Protein AF-A0A9D0LYP3-F1 (afdb_monomer)

Foldseek 3Di:
DAKEAEPDCDPQVVVVVPDDRMDDDPDPVVSQVVLVVVQVCCCVVHDVFWHWDWDDDPPSYIYTYIDGD

Solvent-accessible surface area (backbone atoms only — not comparable to full-atom values): 3928 Å² total; per-residue (Å²): 102,15,38,30,33,54,73,62,82,46,75,67,52,65,71,43,84,83,66,76,63,60,53,75,31,74,42,63,67,59,33,51,52,50,41,45,52,50,25,48,52,43,38,75,75,36,88,80,62,55,39,49,43,64,39,81,48,97,79,48,32,34,36,33,38,72,51,69,122

Sequence (69 aa):
MVTVKLEKECGCFKDARNIESSKSFEDKDAAMLYAKGMCRTINEEFCGKHFFRPSDTADDEVMIKVIAR

Radius of gyration: 11.43 Å; Cα contacts (8 Å, |Δi|>4): 116; chains: 1; bounding bo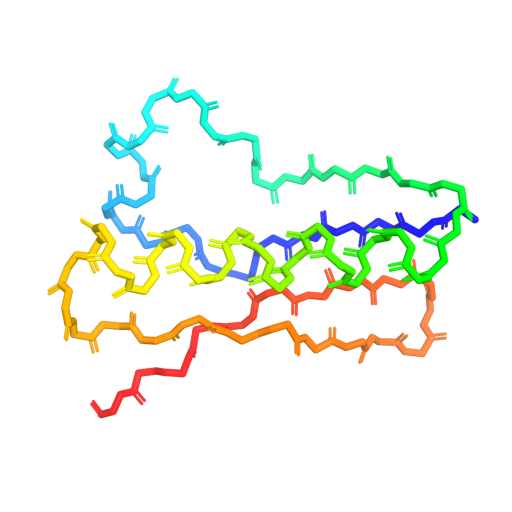x: 27×25×28 Å

Structure (mmCIF, N/CA/C/O backbone):
data_AF-A0A9D0LYP3-F1
#
_entry.id   AF-A0A9D0LYP3-F1
#
loop_
_atom_site.group_PDB
_atom_site.id
_atom_site.type_symbol
_atom_site.label_atom_id
_atom_site.label_alt_id
_atom_site.label_comp_id
_atom_site.label_asym_id
_atom_site.label_entity_id
_atom_site.label_seq_id
_atom_site.pdbx_PDB_ins_code
_atom_site.Cartn_x
_atom_site.Cartn_y
_atom_site.Cartn_z
_atom_site.occupancy
_atom_site.B_iso_or_equiv
_atom_site.auth_seq_id
_atom_site.auth_comp_id
_atom_site.auth_asym_id
_atom_site.auth_atom_id
_atom_site.pdbx_PDB_model_num
ATOM 1 N N . MET A 1 1 ? 11.448 6.719 -11.734 1.00 80.88 1 MET A N 1
ATOM 2 C CA . MET A 1 1 ? 10.555 7.266 -10.690 1.00 80.88 1 MET A CA 1
ATOM 3 C C . MET A 1 1 ? 9.423 6.283 -10.531 1.00 80.88 1 MET A C 1
ATOM 5 O O . MET A 1 1 ? 8.727 6.035 -11.503 1.00 80.88 1 MET A O 1
ATOM 9 N N . VAL A 1 2 ? 9.292 5.694 -9.349 1.00 86.44 2 VAL A N 1
ATOM 10 C CA . VAL A 1 2 ? 8.368 4.604 -9.068 1.00 86.44 2 VAL A CA 1
ATOM 11 C C . VAL A 1 2 ? 7.217 5.092 -8.214 1.00 86.44 2 VAL A C 1
ATOM 13 O O . VAL A 1 2 ? 7.438 5.652 -7.142 1.00 86.44 2 VAL A O 1
ATOM 16 N N . THR A 1 3 ? 5.986 4.862 -8.656 1.00 87.06 3 THR A N 1
ATOM 17 C CA . THR A 1 3 ? 4.805 5.321 -7.914 1.00 87.06 3 THR A CA 1
ATOM 18 C C . THR A 1 3 ? 4.140 4.164 -7.189 1.00 87.06 3 THR A C 1
ATOM 20 O O . THR A 1 3 ? 3.692 3.204 -7.809 1.00 87.06 3 THR A O 1
ATOM 23 N N . VAL A 1 4 ? 4.051 4.261 -5.866 1.00 86.31 4 VAL A N 1
ATOM 24 C CA . VAL A 1 4 ? 3.250 3.364 -5.035 1.00 86.31 4 VAL A CA 1
ATOM 25 C C . VAL A 1 4 ? 1.813 3.875 -5.023 1.00 86.31 4 VAL A C 1
ATOM 27 O O . VAL A 1 4 ? 1.594 5.046 -4.724 1.00 86.31 4 VAL A O 1
ATOM 30 N N . LYS A 1 5 ? 0.838 3.016 -5.322 1.00 82.69 5 LYS A N 1
ATOM 31 C CA . LYS A 1 5 ? -0.602 3.310 -5.246 1.00 82.69 5 LYS A CA 1
ATOM 32 C C . LYS A 1 5 ? -1.336 2.183 -4.527 1.00 82.69 5 LYS A C 1
ATOM 34 O O . LYS A 1 5 ? -1.031 1.011 -4.742 1.00 82.69 5 LYS A O 1
ATOM 39 N N . LEU A 1 6 ? -2.330 2.509 -3.707 1.00 78.25 6 LEU A N 1
ATOM 40 C CA . LEU A 1 6 ? -3.290 1.518 -3.214 1.00 78.25 6 LEU A CA 1
ATOM 41 C C . LEU A 1 6 ? -4.381 1.245 -4.258 1.00 78.25 6 LEU A C 1
ATOM 43 O O . LEU A 1 6 ? -5.001 2.170 -4.768 1.00 78.25 6 LEU A O 1
ATOM 47 N N . GLU A 1 7 ? -4.649 -0.033 -4.538 1.00 69.50 7 GLU A N 1
ATOM 48 C CA . GLU A 1 7 ? -5.693 -0.462 -5.484 1.00 69.50 7 GLU A CA 1
ATOM 49 C C . GLU A 1 7 ? -7.106 -0.230 -4.929 1.00 69.50 7 GLU A C 1
ATOM 51 O O . GLU A 1 7 ? -8.024 0.146 -5.657 1.00 69.50 7 GLU A O 1
ATOM 56 N N . LYS A 1 8 ? -7.292 -0.451 -3.625 1.00 65.50 8 LYS A N 1
ATOM 57 C CA . LYS A 1 8 ? -8.552 -0.189 -2.932 1.00 65.50 8 LYS A CA 1
ATOM 58 C C . LYS A 1 8 ? -8.295 0.468 -1.590 1.00 65.50 8 LYS A C 1
ATOM 60 O O . LYS A 1 8 ? -7.720 -0.137 -0.686 1.00 65.50 8 LYS A O 1
ATOM 65 N N . GLU A 1 9 ? -8.826 1.672 -1.440 1.00 60.97 9 GLU A N 1
ATOM 66 C CA . GLU A 1 9 ? -9.053 2.286 -0.139 1.00 60.97 9 GLU A CA 1
ATOM 67 C C . GLU A 1 9 ? -10.169 1.491 0.552 1.00 60.97 9 GLU A C 1
ATOM 69 O O . GLU A 1 9 ? -11.360 1.695 0.307 1.00 60.97 9 GLU A O 1
ATOM 74 N N . CYS A 1 10 ? -9.799 0.506 1.375 1.00 62.84 10 CYS A N 1
ATOM 75 C CA . CYS A 1 10 ? -10.762 -0.133 2.268 1.00 62.84 10 CYS A CA 1
ATOM 76 C C . CYS A 1 10 ? -11.417 0.957 3.134 1.00 62.84 10 CYS A C 1
ATOM 78 O O . CYS A 1 10 ? -10.761 1.941 3.464 1.00 62.84 10 CYS A O 1
ATOM 80 N N . GLY A 1 11 ? -12.682 0.800 3.538 1.00 56.06 11 GLY A N 1
ATOM 81 C CA . GLY A 1 11 ? -13.346 1.776 4.416 1.00 56.06 11 GLY A CA 1
ATOM 82 C C . GLY A 1 11 ? -12.514 2.105 5.660 1.00 56.06 11 GLY A C 1
ATOM 83 O O . GLY A 1 11 ? -12.418 3.261 6.041 1.00 56.06 11 GLY A O 1
ATOM 84 N N . CYS A 1 12 ? -11.780 1.121 6.185 1.00 58.81 12 CYS A N 1
ATOM 85 C CA . CYS A 1 12 ? -10.868 1.338 7.297 1.00 58.81 12 CYS A CA 1
ATOM 86 C C . CYS A 1 12 ? -9.669 2.239 6.919 1.00 58.81 12 CYS A C 1
ATOM 88 O O . CYS A 1 12 ? -9.260 3.073 7.711 1.00 58.81 12 CYS A O 1
ATOM 90 N N . PHE A 1 13 ? -9.157 2.169 5.687 1.00 59.00 13 PHE A N 1
ATOM 91 C CA . PHE A 1 13 ? -8.120 3.085 5.189 1.00 59.00 13 PHE A CA 1
ATOM 92 C C . PHE A 1 13 ? -8.594 4.552 5.174 1.00 59.00 13 PHE A C 1
ATOM 94 O O . PHE A 1 13 ? -7.791 5.450 5.392 1.00 59.00 13 PHE A O 1
ATOM 101 N N . LYS A 1 14 ? -9.900 4.809 4.991 1.00 56.53 14 LYS A N 1
ATOM 102 C CA . LYS A 1 14 ? -10.478 6.165 5.089 1.00 56.53 14 LYS A CA 1
ATOM 103 C C . LYS A 1 14 ? -10.556 6.694 6.524 1.00 56.53 14 LYS A C 1
ATOM 105 O O . LYS A 1 14 ? -10.476 7.905 6.715 1.00 56.53 14 LYS A O 1
ATOM 110 N N . ASP A 1 15 ? -10.687 5.816 7.519 1.00 57.00 15 ASP A N 1
ATOM 111 C CA . ASP A 1 15 ? -10.603 6.192 8.940 1.00 57.00 15 ASP A CA 1
ATOM 112 C C . ASP A 1 15 ? -9.162 6.533 9.357 1.00 57.00 15 ASP A C 1
ATOM 114 O O . ASP A 1 15 ? -8.936 7.323 10.278 1.00 57.00 15 ASP A O 1
ATOM 118 N N . ALA A 1 16 ? -8.176 6.001 8.628 1.00 59.22 16 ALA A N 1
ATOM 119 C CA . ALA A 1 16 ? -6.763 6.348 8.731 1.00 59.22 16 ALA A CA 1
ATOM 120 C C . ALA A 1 16 ? -6.503 7.748 8.148 1.00 59.22 16 ALA A C 1
ATOM 122 O O . ALA A 1 16 ? -5.883 7.914 7.102 1.00 59.22 16 ALA A O 1
ATOM 123 N N . ARG A 1 17 ? -6.991 8.785 8.829 1.00 48.81 17 ARG A N 1
ATOM 124 C CA . ARG A 1 17 ? -7.063 10.193 8.389 1.00 48.81 17 ARG A CA 1
ATOM 125 C C . ARG A 1 17 ? -5.728 10.859 7.969 1.00 48.81 17 ARG A C 1
ATOM 127 O O . ARG A 1 17 ? -5.719 12.054 7.702 1.00 48.81 17 ARG A O 1
ATOM 134 N N . ASN A 1 18 ? -4.609 10.134 7.938 1.00 55.31 18 ASN A N 1
ATOM 135 C CA . ASN A 1 18 ? -3.260 10.640 7.655 1.00 55.31 18 ASN A CA 1
ATOM 136 C C . ASN A 1 18 ? -2.410 9.741 6.738 1.00 55.31 18 ASN A C 1
ATOM 138 O O . ASN A 1 18 ? -1.195 9.918 6.672 1.00 55.31 18 ASN A O 1
ATOM 142 N N . ILE A 1 19 ? -3.004 8.763 6.051 1.00 62.44 19 ILE A N 1
ATOM 143 C CA . ILE A 1 19 ? -2.240 7.880 5.167 1.00 62.44 19 ILE A CA 1
ATOM 144 C C . ILE A 1 19 ? -2.498 8.269 3.708 1.00 62.44 19 ILE A C 1
ATOM 146 O O . ILE A 1 19 ? -3.604 8.114 3.199 1.00 62.44 19 ILE A O 1
ATOM 150 N N . GLU A 1 20 ? -1.469 8.782 3.030 1.00 65.62 20 GLU A N 1
ATOM 151 C CA . GLU A 1 20 ? -1.535 9.079 1.596 1.00 65.62 20 GLU A CA 1
ATOM 152 C C . GLU A 1 20 ? -1.657 7.775 0.796 1.00 65.62 20 GLU A C 1
ATOM 154 O O . GLU A 1 20 ? -0.837 6.865 0.929 1.00 65.62 20 GLU A O 1
ATOM 159 N N . SER A 1 21 ? -2.685 7.673 -0.047 1.00 68.00 21 SER A N 1
ATOM 160 C CA . SER A 1 21 ? -2.963 6.487 -0.870 1.00 68.00 21 SER A CA 1
ATOM 161 C C . SER A 1 21 ? -1.981 6.304 -2.032 1.00 68.00 21 SER A C 1
ATOM 163 O O . SER A 1 21 ? -1.901 5.214 -2.608 1.00 68.00 21 SER A O 1
ATOM 165 N N . SER A 1 22 ? -1.212 7.345 -2.360 1.00 77.94 22 SER A N 1
ATOM 166 C CA . SER A 1 22 ? -0.186 7.316 -3.396 1.00 77.94 22 SER A CA 1
ATOM 167 C C . SER A 1 22 ? 1.089 8.016 -2.949 1.00 77.94 22 SER A C 1
ATOM 169 O O . SER A 1 22 ? 1.025 9.134 -2.443 1.00 77.94 22 SER A O 1
ATOM 171 N N . LYS A 1 23 ? 2.246 7.401 -3.199 1.00 84.44 23 LYS A N 1
ATOM 172 C CA . LYS A 1 23 ? 3.553 8.000 -2.917 1.00 84.44 23 LYS A CA 1
ATOM 173 C C . LYS A 1 23 ? 4.575 7.617 -3.977 1.00 84.44 23 LYS A C 1
ATOM 175 O O . LYS A 1 23 ? 4.717 6.443 -4.303 1.00 84.44 23 LYS A O 1
ATOM 180 N N . SER A 1 24 ? 5.295 8.598 -4.503 1.00 86.38 24 SER A N 1
ATOM 181 C CA . SER A 1 24 ? 6.335 8.406 -5.515 1.00 86.38 24 SER A CA 1
ATOM 182 C C . SER A 1 24 ? 7.733 8.381 -4.897 1.00 86.38 24 SER A C 1
ATOM 184 O O . SER A 1 24 ? 8.034 9.143 -3.981 1.00 86.38 24 SER A O 1
ATOM 186 N N . PHE A 1 25 ? 8.585 7.511 -5.426 1.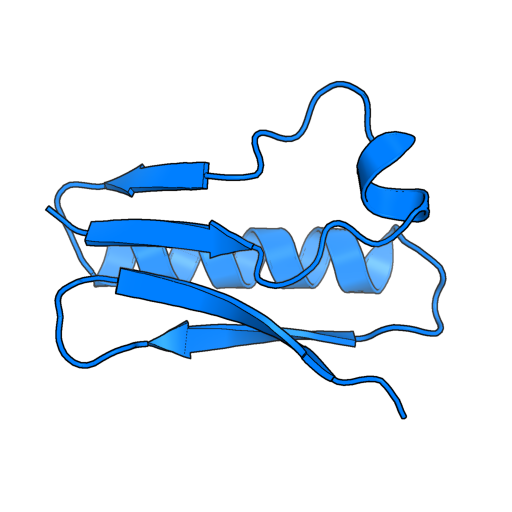00 87.88 25 PHE A N 1
ATOM 187 C CA . PHE A 1 25 ? 9.974 7.303 -5.031 1.00 87.88 25 PHE A CA 1
ATOM 188 C C . PHE A 1 25 ? 10.875 7.352 -6.267 1.00 87.88 25 PHE A C 1
ATOM 190 O O . PHE A 1 25 ? 10.414 7.171 -7.392 1.00 87.88 25 PHE A O 1
ATOM 197 N N . GLU A 1 26 ? 12.170 7.584 -6.090 1.00 86.69 26 GLU A N 1
ATOM 198 C CA . GLU A 1 26 ? 13.122 7.518 -7.207 1.00 86.69 26 GLU A CA 1
ATOM 199 C C . GLU A 1 26 ? 13.475 6.065 -7.552 1.00 86.69 26 GLU A C 1
ATOM 201 O O . GLU A 1 26 ? 13.457 5.705 -8.731 1.00 86.69 26 GLU A O 1
ATOM 206 N N . ASP A 1 27 ? 13.644 5.224 -6.526 1.00 88.12 27 ASP A N 1
ATOM 207 C CA . ASP A 1 27 ? 14.034 3.816 -6.628 1.00 88.12 27 ASP A CA 1
ATOM 208 C C . ASP A 1 27 ? 12.882 2.826 -6.421 1.00 88.12 27 ASP A C 1
ATOM 210 O O . ASP A 1 27 ? 12.045 2.968 -5.519 1.00 88.12 27 ASP A O 1
ATOM 214 N N . LYS A 1 28 ? 12.909 1.738 -7.200 1.00 84.75 28 LYS A N 1
ATOM 215 C CA . LYS A 1 28 ? 11.944 0.631 -7.100 1.00 84.75 28 LYS A CA 1
ATOM 216 C C . LYS A 1 28 ? 12.080 -0.137 -5.786 1.00 84.75 28 LYS A C 1
ATOM 218 O O . LYS A 1 28 ? 11.069 -0.504 -5.190 1.00 84.75 28 LYS A O 1
ATOM 223 N N . ASP A 1 29 ? 13.304 -0.305 -5.290 1.00 87.44 29 ASP A N 1
ATOM 224 C CA . ASP A 1 29 ? 13.571 -0.911 -3.981 1.00 87.44 29 ASP A CA 1
ATOM 225 C C . ASP A 1 29 ? 12.971 -0.089 -2.836 1.00 87.44 29 ASP A C 1
ATOM 227 O O . ASP A 1 29 ? 12.276 -0.639 -1.980 1.00 87.44 29 ASP A O 1
ATOM 231 N N . ALA A 1 30 ? 13.157 1.236 -2.852 1.00 88.75 30 ALA A N 1
ATOM 232 C CA . ALA A 1 30 ? 12.590 2.132 -1.846 1.00 88.75 30 ALA A CA 1
ATOM 233 C C . ALA A 1 30 ? 11.052 2.109 -1.870 1.00 88.75 30 ALA A C 1
ATOM 235 O O . ALA A 1 30 ? 10.418 1.957 -0.821 1.00 88.75 30 ALA A O 1
ATOM 236 N N . ALA A 1 31 ? 10.453 2.177 -3.064 1.00 87.81 31 ALA A N 1
ATOM 237 C CA . ALA A 1 31 ? 9.009 2.062 -3.255 1.00 87.81 31 ALA A CA 1
ATOM 238 C C . ALA A 1 31 ? 8.461 0.734 -2.717 1.00 87.81 31 ALA A C 1
ATOM 240 O O . ALA A 1 31 ? 7.463 0.700 -1.995 1.00 87.81 31 ALA A O 1
ATOM 241 N N . MET A 1 32 ? 9.131 -0.373 -3.037 1.00 86.19 32 MET A N 1
ATOM 242 C CA . MET A 1 32 ? 8.695 -1.706 -2.642 1.00 86.19 32 MET A CA 1
ATOM 243 C C . MET 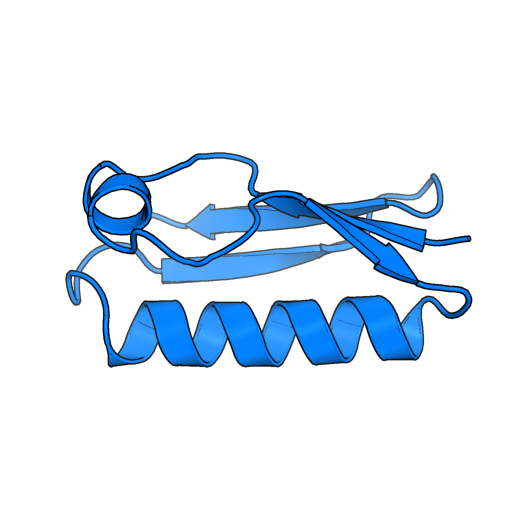A 1 32 ? 8.885 -1.955 -1.142 1.00 86.19 32 MET A C 1
ATOM 245 O O . MET A 1 32 ? 8.038 -2.596 -0.516 1.00 86.19 32 MET A O 1
ATOM 249 N N . LEU A 1 33 ? 9.950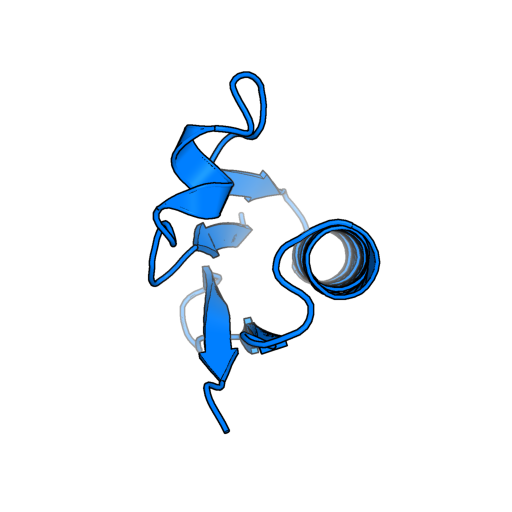 -1.420 -0.540 1.00 89.44 33 LEU A N 1
ATOM 250 C CA . LEU A 1 33 ? 10.171 -1.464 0.903 1.00 89.44 33 LEU A CA 1
ATOM 251 C C . LEU A 1 33 ? 9.093 -0.673 1.649 1.00 89.44 33 LEU A C 1
ATOM 253 O O . LEU A 1 33 ? 8.503 -1.192 2.599 1.00 89.44 33 LEU A O 1
ATOM 257 N N . TYR A 1 34 ? 8.789 0.541 1.181 1.00 87.81 34 TYR A N 1
ATOM 258 C CA . TYR A 1 34 ? 7.717 1.361 1.738 1.00 87.81 34 TYR A CA 1
ATOM 259 C C . TYR A 1 34 ? 6.371 0.642 1.638 1.00 87.81 34 TYR A C 1
ATOM 261 O O . TYR A 1 34 ? 5.683 0.487 2.644 1.00 87.81 34 TYR A O 1
ATOM 269 N N . ALA A 1 35 ? 6.034 0.110 0.459 1.00 86.88 35 ALA A N 1
ATOM 270 C CA . ALA A 1 35 ? 4.786 -0.608 0.240 1.00 86.88 35 ALA A CA 1
ATOM 271 C C . ALA A 1 35 ? 4.656 -1.855 1.135 1.00 86.88 35 ALA A C 1
ATOM 273 O O . ALA A 1 35 ? 3.579 -2.115 1.669 1.00 86.88 35 ALA A O 1
ATOM 274 N N . LYS A 1 36 ? 5.747 -2.606 1.362 1.00 86.88 36 LYS A N 1
ATOM 275 C CA . LYS A 1 36 ? 5.778 -3.740 2.307 1.00 86.88 36 LYS A CA 1
ATOM 276 C C . LYS A 1 36 ? 5.551 -3.295 3.751 1.00 86.88 36 LYS A C 1
ATOM 278 O O . LYS A 1 36 ? 4.756 -3.924 4.446 1.00 86.88 36 LYS A O 1
ATOM 283 N N . GLY A 1 37 ? 6.228 -2.234 4.194 1.00 86.06 37 GLY A N 1
ATOM 284 C CA . GLY A 1 37 ? 6.056 -1.677 5.538 1.00 86.06 37 GLY A CA 1
ATOM 285 C C . GLY A 1 37 ? 4.623 -1.208 5.76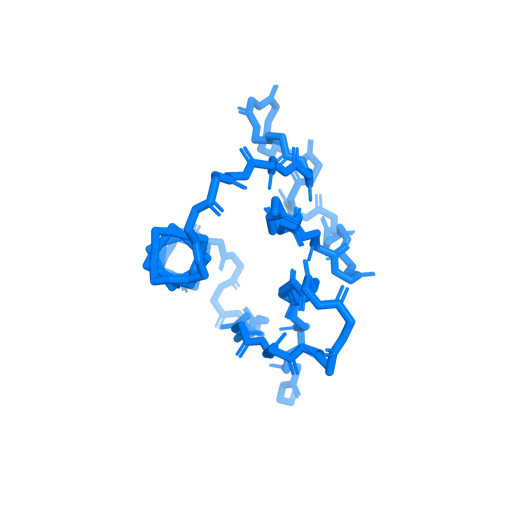8 1.00 86.06 37 GLY A C 1
ATOM 286 O O . GLY A 1 37 ? 3.995 -1.590 6.748 1.00 86.06 37 GLY A O 1
ATOM 287 N N . MET A 1 38 ? 4.072 -0.491 4.792 1.00 82.06 38 MET A N 1
ATOM 288 C CA . MET A 1 38 ? 2.691 -0.025 4.792 1.00 82.06 38 MET A CA 1
ATOM 289 C C . MET A 1 38 ? 1.703 -1.195 4.847 1.00 82.06 38 MET A C 1
ATOM 291 O O . MET A 1 38 ? 0.837 -1.216 5.710 1.00 82.06 38 MET A O 1
ATOM 295 N N . CYS A 1 39 ? 1.872 -2.222 4.004 1.00 81.25 39 CYS A N 1
ATOM 296 C CA . CYS A 1 39 ? 1.040 -3.428 4.051 1.00 81.25 39 CYS A CA 1
ATOM 297 C C . CYS A 1 39 ? 1.112 -4.124 5.409 1.00 81.25 39 CYS A C 1
ATOM 299 O O . CYS A 1 39 ? 0.103 -4.633 5.877 1.00 81.25 39 CYS A O 1
ATOM 301 N N . ARG A 1 40 ? 2.287 -4.159 6.041 1.00 82.69 40 ARG A N 1
ATOM 302 C CA . ARG A 1 40 ? 2.470 -4.767 7.358 1.00 82.69 40 ARG A CA 1
ATOM 303 C C . ARG A 1 40 ? 1.732 -3.981 8.442 1.00 82.69 40 ARG A C 1
ATOM 305 O O . ARG A 1 40 ? 0.934 -4.576 9.154 1.00 82.69 40 ARG A O 1
ATOM 312 N N . THR A 1 41 ? 1.925 -2.664 8.500 1.00 80.25 41 THR A N 1
ATOM 313 C CA . THR A 1 41 ? 1.183 -1.777 9.406 1.00 80.25 41 THR A CA 1
ATOM 314 C C . THR A 1 41 ? -0.318 -1.917 9.194 1.00 80.25 41 THR A C 1
ATOM 316 O O . THR A 1 41 ? -1.056 -2.088 10.154 1.00 80.25 41 THR A O 1
ATOM 319 N N . ILE A 1 42 ? -0.777 -1.933 7.939 1.00 77.00 42 ILE A N 1
ATOM 320 C CA . ILE A 1 42 ? -2.199 -2.082 7.643 1.00 77.00 42 ILE A CA 1
ATOM 321 C C . ILE A 1 42 ? -2.697 -3.476 8.051 1.00 77.00 42 ILE A C 1
ATOM 323 O O . ILE A 1 42 ? -3.722 -3.591 8.698 1.00 77.00 42 ILE A O 1
ATOM 327 N N . ASN A 1 43 ? -1.970 -4.549 7.758 1.00 76.62 43 ASN A N 1
ATOM 328 C CA . ASN A 1 43 ? -2.392 -5.902 8.136 1.00 76.62 43 ASN A CA 1
ATOM 329 C C . ASN A 1 43 ? -2.407 -6.140 9.653 1.00 76.62 43 ASN A C 1
ATOM 331 O O . ASN A 1 43 ? -3.214 -6.939 10.124 1.00 76.62 43 ASN A O 1
ATOM 335 N N . GLU A 1 44 ? -1.505 -5.500 10.402 1.00 77.94 44 GLU A N 1
ATOM 336 C CA . GLU A 1 44 ? -1.413 -5.640 11.860 1.00 77.94 44 GLU A CA 1
ATOM 337 C C . GLU A 1 44 ? -2.373 -4.692 12.599 1.00 77.94 44 GLU A C 1
ATOM 339 O O . GLU A 1 44 ? -3.007 -5.114 13.564 1.00 77.94 44 GLU A O 1
ATOM 344 N N . GLU A 1 45 ? -2.525 -3.441 12.149 1.00 71.31 45 GLU A N 1
ATOM 345 C CA . GLU A 1 45 ? -3.368 -2.435 12.818 1.00 71.31 45 GLU A CA 1
ATOM 346 C C . GLU A 1 45 ? -4.796 -2.335 12.255 1.00 71.31 45 GLU A C 1
ATOM 348 O O . GLU A 1 45 ? -5.710 -1.937 12.979 1.00 71.31 45 GLU A O 1
ATOM 353 N N . PHE A 1 46 ? -5.044 -2.701 10.992 1.00 68.38 46 PHE A N 1
ATOM 354 C CA . PHE A 1 46 ? -6.371 -2.583 10.376 1.00 68.38 46 PHE A CA 1
ATOM 355 C C . PHE A 1 46 ? -7.112 -3.902 10.294 1.00 68.38 46 PHE A C 1
ATOM 357 O O . PHE A 1 46 ? -6.575 -4.880 9.803 1.00 68.38 46 PHE A O 1
ATOM 364 N N . CYS A 1 47 ? -8.410 -3.855 10.623 1.00 64.00 47 CYS A N 1
ATOM 365 C CA . CYS A 1 47 ? -9.505 -4.798 10.331 1.00 64.00 47 CYS A CA 1
ATOM 366 C C . CYS A 1 47 ? -9.298 -6.296 10.668 1.00 64.00 47 CYS A C 1
ATOM 368 O O . CYS A 1 47 ? -10.290 -6.991 10.873 1.00 64.00 47 CYS A O 1
ATOM 370 N N . GLY A 1 48 ? -8.075 -6.831 10.704 1.00 64.56 48 GLY A N 1
ATOM 371 C CA . GLY A 1 48 ? -7.716 -8.240 10.886 1.00 64.56 48 GLY A CA 1
ATOM 372 C C . GLY A 1 48 ? -8.251 -9.192 9.808 1.00 64.56 48 GLY A C 1
ATOM 373 O O . GLY A 1 48 ? -7.983 -10.389 9.866 1.00 64.56 48 GLY A O 1
ATOM 374 N N . LYS A 1 49 ? -9.043 -8.689 8.849 1.00 67.88 49 LYS A N 1
ATOM 375 C CA . LYS A 1 49 ? -9.803 -9.484 7.868 1.00 67.88 49 LYS A CA 1
ATOM 376 C C . LYS A 1 49 ? -9.331 -9.306 6.428 1.00 67.88 49 LYS A C 1
ATOM 378 O O . LYS A 1 49 ? -9.444 -10.236 5.637 1.00 67.88 49 LYS A O 1
ATOM 383 N N . HIS A 1 50 ? -8.825 -8.128 6.077 1.00 73.44 50 HIS A N 1
ATOM 384 C CA . HIS A 1 50 ? -8.340 -7.829 4.733 1.00 73.44 50 HIS A CA 1
ATOM 385 C C . HIS A 1 50 ? -6.818 -7.796 4.758 1.00 73.44 50 HIS A C 1
ATOM 387 O O . HIS A 1 50 ? -6.248 -6.978 5.475 1.00 73.44 50 HIS A O 1
ATOM 393 N N . PHE A 1 51 ? -6.174 -8.671 3.984 1.00 74.94 51 PHE A N 1
ATOM 394 C CA . PHE A 1 51 ? -4.727 -8.639 3.826 1.00 74.94 51 PHE A CA 1
ATOM 395 C C . PHE A 1 51 ? -4.349 -7.755 2.639 1.00 74.94 51 PHE A C 1
ATOM 397 O O . PHE A 1 51 ? -4.981 -7.790 1.588 1.00 74.94 51 PHE A O 1
ATOM 404 N N . PHE A 1 52 ? -3.288 -6.981 2.790 1.00 80.50 52 PHE A N 1
ATOM 405 C CA . PHE A 1 52 ? -2.701 -6.139 1.761 1.00 80.50 52 PHE A CA 1
ATOM 406 C C . PHE A 1 52 ? -1.354 -6.715 1.345 1.00 80.50 52 PHE A C 1
ATOM 408 O O . PHE A 1 52 ? -0.580 -7.195 2.183 1.00 80.50 52 PHE A O 1
ATOM 415 N N . ARG A 1 53 ? -1.073 -6.675 0.041 1.00 83.38 53 ARG A N 1
ATOM 416 C CA . ARG A 1 53 ? 0.194 -7.135 -0.524 1.00 83.38 53 ARG A CA 1
ATOM 417 C C . ARG A 1 53 ? 0.652 -6.204 -1.648 1.00 83.38 53 ARG A C 1
ATOM 419 O O . ARG A 1 53 ? -0.151 -5.882 -2.524 1.00 83.38 53 ARG A O 1
ATOM 426 N N . PRO A 1 54 ? 1.934 -5.802 -1.667 1.00 84.38 54 PRO A N 1
ATOM 427 C CA . PRO A 1 5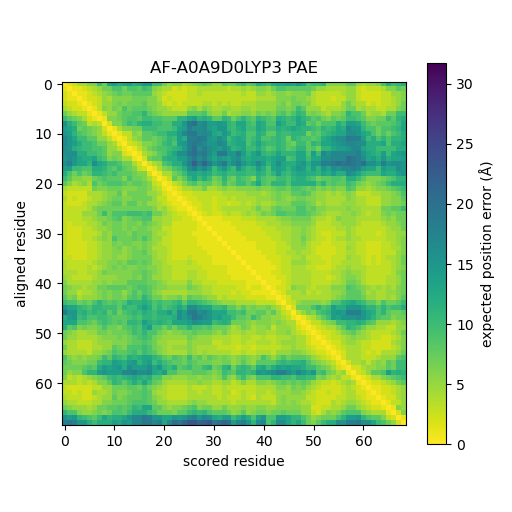4 ? 2.477 -5.042 -2.778 1.00 84.38 54 PRO A CA 1
ATOM 428 C C . PRO A 1 54 ? 2.675 -5.951 -3.994 1.00 84.38 54 PRO A C 1
ATOM 430 O O . PRO A 1 54 ? 3.133 -7.089 -3.869 1.00 84.38 54 PRO A O 1
ATOM 433 N N . SER A 1 55 ? 2.329 -5.426 -5.160 1.00 83.44 55 SER A N 1
ATOM 434 C CA . SER A 1 55 ? 2.512 -6.020 -6.476 1.00 83.44 55 SER A CA 1
ATOM 435 C C . SER A 1 55 ? 3.254 -5.005 -7.329 1.00 83.44 55 SER A C 1
ATOM 437 O O . SER A 1 55 ? 2.751 -3.909 -7.573 1.00 83.44 55 SER A O 1
ATOM 439 N N . ASP A 1 56 ? 4.446 -5.355 -7.784 1.00 81.81 56 ASP A N 1
ATOM 440 C CA . ASP A 1 56 ? 5.119 -4.589 -8.818 1.00 81.81 56 ASP A CA 1
ATOM 441 C C . ASP A 1 56 ? 4.371 -4.751 -10.148 1.00 81.81 56 ASP A C 1
ATOM 443 O O . ASP A 1 56 ? 3.870 -5.823 -10.492 1.00 81.81 56 ASP A O 1
ATOM 447 N N . THR A 1 57 ? 4.234 -3.642 -10.860 1.00 77.12 57 THR A N 1
ATOM 448 C CA . THR A 1 57 ? 3.777 -3.591 -12.247 1.00 77.12 57 THR A CA 1
ATOM 449 C C . THR A 1 57 ? 5.001 -3.339 -13.127 1.00 77.12 57 THR A C 1
ATOM 451 O O . THR A 1 57 ? 6.024 -2.808 -12.672 1.00 77.12 57 THR A O 1
ATOM 454 N N . ALA A 1 58 ? 4.924 -3.754 -14.392 1.00 72.12 58 ALA A N 1
ATOM 455 C CA . ALA A 1 58 ? 6.017 -3.602 -15.350 1.00 72.12 58 ALA A CA 1
ATOM 456 C C . ALA A 1 58 ? 6.426 -2.128 -15.578 1.00 72.12 58 ALA A C 1
ATOM 458 O O . ALA A 1 58 ? 7.584 -1.871 -15.884 1.00 72.12 58 ALA A O 1
ATOM 459 N N . ASP A 1 59 ? 5.517 -1.179 -15.337 1.00 73.38 59 ASP A N 1
ATOM 460 C CA . ASP A 1 59 ? 5.610 0.238 -15.725 1.00 73.38 59 ASP A CA 1
ATOM 461 C C . ASP A 1 59 ? 6.097 1.179 -14.599 1.00 73.38 59 ASP A C 1
ATOM 463 O O . ASP A 1 59 ? 5.540 2.247 -14.381 1.00 73.38 59 ASP A O 1
ATOM 467 N N . ASP A 1 60 ? 7.101 0.774 -13.809 1.00 80.44 60 ASP A N 1
ATOM 468 C CA . ASP A 1 60 ? 7.579 1.581 -12.662 1.00 80.44 60 ASP A CA 1
ATOM 469 C C . ASP A 1 60 ? 6.446 1.992 -11.688 1.00 80.44 60 ASP A C 1
ATOM 471 O O . ASP A 1 60 ? 6.459 3.035 -11.036 1.00 80.44 60 ASP A O 1
ATOM 475 N N . GLU A 1 61 ? 5.448 1.128 -11.534 1.00 84.19 61 GLU A N 1
ATOM 476 C CA . GLU A 1 61 ? 4.345 1.319 -10.596 1.00 84.19 61 GLU A CA 1
ATOM 477 C C . GLU A 1 61 ? 4.280 0.147 -9.620 1.00 84.19 61 GLU A C 1
ATOM 479 O O . GLU A 1 61 ? 4.403 -1.020 -9.993 1.00 84.19 61 GLU A O 1
ATOM 484 N N . VAL A 1 62 ? 4.080 0.451 -8.342 1.00 86.88 62 VAL A N 1
ATOM 485 C CA . VAL A 1 62 ? 3.871 -0.539 -7.286 1.00 86.88 62 VAL A CA 1
ATOM 486 C C . VAL A 1 62 ? 2.435 -0.396 -6.811 1.00 86.88 62 VAL A C 1
ATOM 488 O O . VAL A 1 62 ? 2.056 0.614 -6.228 1.00 86.88 62 VAL A O 1
ATOM 491 N N . MET A 1 63 ? 1.623 -1.418 -7.041 1.00 85.44 63 MET A N 1
ATOM 492 C CA . MET A 1 63 ? 0.237 -1.447 -6.596 1.00 85.44 63 MET A CA 1
ATOM 493 C C . MET A 1 63 ? 0.096 -2.291 -5.338 1.00 85.44 63 MET A C 1
ATOM 495 O O . MET A 1 63 ? 0.418 -3.476 -5.330 1.00 85.44 63 MET A O 1
ATOM 499 N N . ILE A 1 64 ? -0.429 -1.705 -4.271 1.00 84.62 64 ILE A N 1
ATOM 500 C CA . ILE A 1 64 ? -0.828 -2.444 -3.077 1.00 84.62 64 ILE A CA 1
ATOM 501 C C . ILE A 1 64 ? -2.236 -2.984 -3.319 1.00 84.62 64 ILE A C 1
ATOM 503 O O . ILE A 1 64 ? -3.214 -2.233 -3.319 1.00 84.62 64 ILE A O 1
ATOM 507 N N . LYS A 1 65 ? -2.325 -4.295 -3.537 1.00 81.69 65 LYS A N 1
ATOM 508 C CA . LYS A 1 65 ? -3.583 -5.001 -3.777 1.00 81.69 65 LYS A CA 1
ATOM 509 C C . LYS A 1 65 ? -4.133 -5.558 -2.479 1.00 81.69 65 LYS A C 1
ATOM 511 O O . LYS A 1 65 ? -3.373 -6.011 -1.616 1.00 81.69 65 LYS A O 1
ATOM 516 N N . VAL A 1 66 ? -5.457 -5.558 -2.361 1.00 77.56 66 VAL A N 1
ATOM 517 C CA . VAL A 1 66 ? -6.133 -6.233 -1.256 1.00 77.56 66 VAL A CA 1
ATOM 518 C C . VAL A 1 66 ? -6.386 -7.685 -1.652 1.00 77.56 66 VAL A C 1
ATOM 520 O O . VAL A 1 66 ? -7.0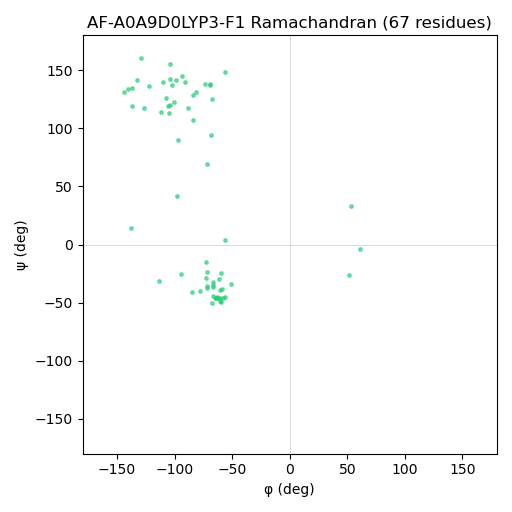86 -7.987 -2.614 1.00 77.56 66 VAL A O 1
ATOM 523 N N . ILE A 1 67 ? -5.790 -8.599 -0.906 1.00 74.31 67 ILE A N 1
ATOM 524 C CA . ILE A 1 67 ? -6.086 -10.024 -0.938 1.00 74.31 67 ILE A CA 1
ATOM 525 C C . ILE A 1 67 ? -7.059 -10.288 0.211 1.00 74.31 67 ILE A C 1
ATOM 527 O O . ILE A 1 67 ? -6.675 -10.517 1.357 1.00 74.31 67 ILE A O 1
ATOM 531 N N . ALA A 1 68 ? -8.351 -10.168 -0.093 1.00 61.44 68 ALA A N 1
ATOM 532 C CA . ALA A 1 68 ? -9.402 -10.653 0.792 1.00 61.44 68 ALA A CA 1
ATOM 533 C C . ALA A 1 68 ? -9.363 -12.189 0.808 1.00 61.44 68 ALA A C 1
ATOM 535 O O . ALA A 1 68 ? -9.170 -12.806 -0.243 1.00 61.44 68 ALA A O 1
ATOM 536 N N . ARG A 1 69 ? -9.506 -12.790 1.991 1.00 52.97 69 ARG A N 1
ATOM 537 C CA . ARG A 1 69 ? -9.698 -14.235 2.134 1.00 52.97 69 ARG A CA 1
ATOM 538 C C . ARG A 1 69 ? -11.178 -14.581 2.046 1.00 52.97 69 ARG A C 1
ATOM 540 O O . ARG A 1 69 ? -11.979 -13.796 2.600 1.00 52.97 69 ARG A O 1
#

Nearest PDB structures (foldseek):
  6h9o-assembly2_C  TM=4.593E-01  e=1.794E+0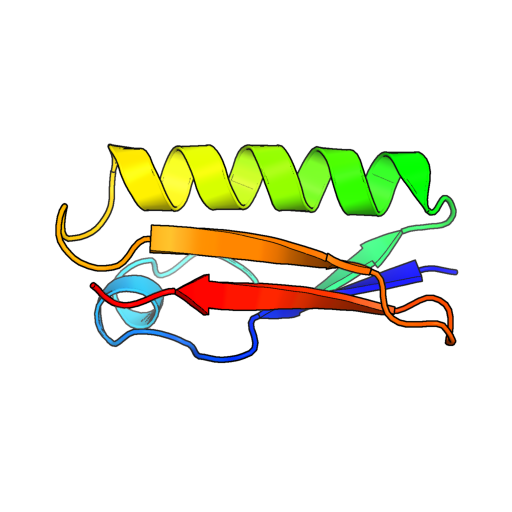0  Escherichia coli K-12
  8bo2-assembly1_A  TM=3.676E-01  e=7.370E-01  Escherichia co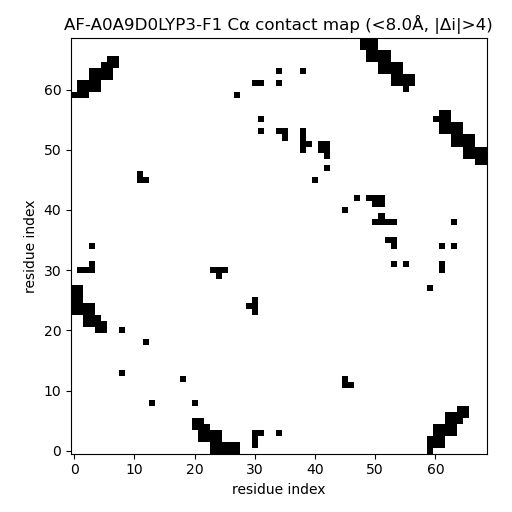li K-12
  2vh1-assembly2_B  TM=3.602E-01  e=1.190E+00  Escherichia coli
  7ri5-assembly1_A  TM=3.606E-01  e=1.565E+00  Escherichia coli

Secondary structure (DSSP, 8-state):
-EEEEES---HHHHHSTT--SEEEESSHHHHHHHHHHHHHHHHHHS-SSEEEEEEE-SSSEEEEEEEE-

Mean predicted aligned error: 6.65 Å

pLDDT: mean 75.92, std 10.98, range [48.81, 89.44]